Protein AF-A0A7J8FDS6-F1 (afdb_monomer)

Structure (mmCIF, N/CA/C/O backbone):
data_AF-A0A7J8FDS6-F1
#
_entry.id   AF-A0A7J8FDS6-F1
#
loop_
_atom_site.group_PDB
_atom_site.id
_atom_site.type_symbol
_atom_site.label_atom_id
_atom_site.label_alt_id
_atom_site.label_comp_id
_atom_site.label_asym_id
_atom_site.label_entity_id
_atom_site.label_seq_id
_atom_site.pdbx_PDB_ins_code
_atom_site.Cartn_x
_atom_site.Cartn_y
_atom_site.Cartn_z
_atom_site.occupancy
_atom_site.B_iso_or_equiv
_atom_site.auth_seq_id
_atom_site.auth_comp_id
_atom_site.auth_asym_id
_atom_site.auth_atom_id
_atom_site.pdbx_PDB_model_num
ATOM 1 N N . MET A 1 1 ? 17.640 -42.044 -4.463 1.00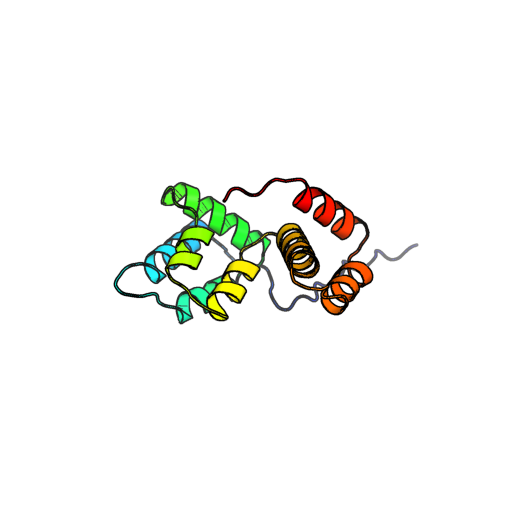 44.22 1 MET A N 1
ATOM 2 C CA . MET A 1 1 ? 16.492 -41.428 -3.762 1.00 44.22 1 MET A CA 1
ATOM 3 C C . MET A 1 1 ? 16.772 -39.939 -3.633 1.00 44.22 1 MET A C 1
ATOM 5 O O . MET A 1 1 ? 17.757 -39.584 -2.999 1.00 44.22 1 MET A O 1
ATOM 9 N N . ALA A 1 2 ? 16.005 -39.083 -4.311 1.00 43.50 2 ALA A N 1
ATOM 10 C CA . ALA A 1 2 ? 16.181 -37.633 -4.233 1.00 43.50 2 ALA A CA 1
ATOM 11 C C . ALA A 1 2 ? 15.543 -37.101 -2.939 1.00 43.50 2 ALA A C 1
ATOM 13 O O . ALA A 1 2 ? 14.421 -37.472 -2.599 1.00 43.50 2 ALA A O 1
ATOM 14 N N . LYS A 1 3 ? 16.278 -36.261 -2.205 1.00 41.47 3 LYS A N 1
ATOM 15 C CA . LYS A 1 3 ? 15.788 -35.567 -1.007 1.00 41.47 3 LYS A CA 1
ATOM 16 C C . LYS A 1 3 ? 14.682 -34.584 -1.427 1.00 41.47 3 LYS A C 1
ATOM 18 O O . LYS A 1 3 ? 14.900 -33.862 -2.401 1.00 41.47 3 LYS A O 1
ATOM 23 N N . PRO A 1 4 ? 13.536 -34.507 -0.728 1.00 46.41 4 PRO A N 1
ATOM 24 C CA . PRO A 1 4 ? 12.547 -33.475 -1.011 1.00 46.41 4 PRO A CA 1
ATOM 25 C C . PRO A 1 4 ? 13.170 -32.098 -0.752 1.00 46.41 4 PRO A C 1
ATOM 27 O O . PRO A 1 4 ? 13.849 -31.894 0.259 1.00 46.41 4 PRO A O 1
ATOM 30 N N . ALA A 1 5 ? 12.975 -31.168 -1.688 1.00 55.97 5 ALA A N 1
ATOM 31 C CA . ALA A 1 5 ? 13.396 -29.784 -1.529 1.00 55.97 5 ALA A CA 1
ATOM 32 C C . ALA A 1 5 ? 12.697 -29.201 -0.292 1.00 55.97 5 ALA A C 1
ATOM 34 O O . ALA A 1 5 ? 11.469 -29.177 -0.218 1.00 55.97 5 ALA A O 1
ATOM 35 N N . GLN A 1 6 ? 13.477 -28.776 0.704 1.00 55.12 6 GLN A N 1
ATOM 36 C CA . GLN A 1 6 ? 12.960 -28.044 1.858 1.00 55.12 6 GLN A CA 1
ATOM 37 C C . GLN A 1 6 ? 12.215 -26.808 1.343 1.00 55.12 6 GLN A C 1
ATOM 39 O O . GLN A 1 6 ? 12.798 -26.009 0.609 1.00 55.12 6 GLN A O 1
ATOM 44 N N . GLY A 1 7 ? 10.931 -26.680 1.696 1.00 57.59 7 GLY A N 1
ATOM 45 C CA . GLY A 1 7 ? 10.091 -25.556 1.287 1.00 57.59 7 GLY A CA 1
ATOM 46 C C . GLY A 1 7 ? 10.793 -24.230 1.575 1.00 57.59 7 GLY A C 1
ATOM 47 O O . GLY A 1 7 ? 11.346 -24.037 2.660 1.00 57.59 7 GLY A O 1
ATOM 48 N N . ALA A 1 8 ? 10.844 -23.349 0.577 1.00 67.56 8 ALA A N 1
ATOM 49 C CA . ALA A 1 8 ? 11.598 -22.108 0.657 1.00 67.56 8 ALA A CA 1
ATOM 50 C C . ALA A 1 8 ? 11.179 -21.296 1.898 1.00 67.56 8 ALA A C 1
ATOM 52 O O . ALA A 1 8 ? 10.027 -20.895 2.046 1.00 67.56 8 ALA A O 1
ATOM 53 N N . LYS A 1 9 ? 12.129 -21.055 2.808 1.00 83.19 9 LYS A N 1
ATOM 54 C CA . LYS A 1 9 ? 11.922 -20.239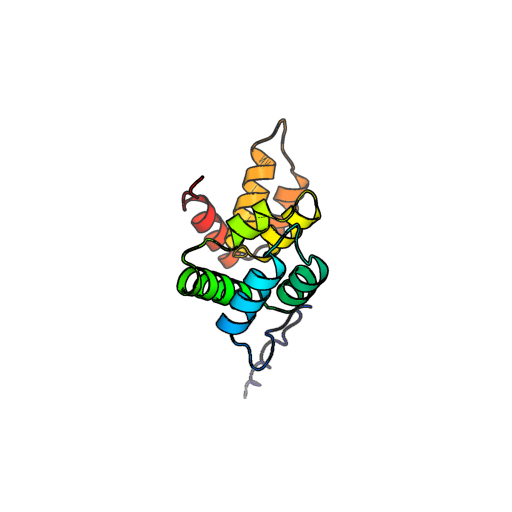 4.011 1.00 83.19 9 LYS A CA 1
ATOM 55 C C . LYS A 1 9 ? 11.576 -18.803 3.602 1.00 83.19 9 LYS A C 1
ATOM 57 O O . LYS A 1 9 ? 12.372 -18.170 2.912 1.00 83.19 9 LYS A O 1
ATOM 62 N N . TYR A 1 10 ? 10.443 -18.274 4.067 1.00 83.25 10 TYR A N 1
ATOM 63 C CA . TYR A 1 10 ? 10.061 -16.875 3.845 1.00 83.25 10 TYR A CA 1
ATOM 64 C C . TYR A 1 10 ? 11.087 -15.918 4.480 1.00 83.25 10 TYR A C 1
ATOM 66 O O . TYR A 1 10 ? 11.454 -16.080 5.648 1.00 83.25 10 TYR A O 1
ATOM 74 N N . ARG A 1 11 ? 11.568 -14.936 3.705 1.00 91.81 11 ARG A N 1
ATOM 75 C CA . ARG A 1 11 ? 12.630 -13.989 4.108 1.00 91.81 11 ARG A CA 1
ATOM 76 C C . ARG A 1 11 ? 12.173 -12.527 4.206 1.00 91.81 11 ARG A C 1
ATOM 78 O O . ARG A 1 11 ? 13.006 -11.667 4.464 1.00 91.81 11 ARG A O 1
ATOM 85 N N . GLY A 1 12 ? 10.886 -12.240 4.003 1.00 89.38 12 GLY A N 1
ATOM 86 C CA . GLY A 1 12 ? 10.349 -10.884 4.137 1.00 89.38 12 GLY A CA 1
ATOM 87 C C . GLY A 1 12 ? 10.313 -10.407 5.593 1.00 89.38 12 GLY A C 1
ATOM 88 O O . GLY A 1 12 ? 10.169 -11.215 6.515 1.00 89.38 12 GLY A O 1
ATOM 89 N N . SER A 1 13 ? 10.435 -9.091 5.789 1.00 94.00 13 SER A N 1
ATOM 90 C CA . SER A 1 13 ? 10.344 -8.441 7.105 1.00 94.00 13 SER A CA 1
ATOM 91 C C . SER A 1 13 ? 8.916 -8.427 7.652 1.00 94.00 13 SER A C 1
ATOM 93 O O . SER A 1 13 ? 8.720 -8.655 8.841 1.00 94.00 13 SER A O 1
ATOM 95 N N . ILE A 1 14 ? 7.923 -8.225 6.783 1.00 94.62 14 ILE A N 1
ATOM 96 C CA . ILE A 1 14 ? 6.497 -8.303 7.120 1.00 94.62 14 ILE A CA 1
ATOM 97 C C . ILE A 1 14 ? 5.987 -9.694 6.753 1.00 94.62 14 ILE A C 1
ATOM 99 O O . ILE A 1 14 ? 6.218 -10.170 5.638 1.00 94.62 14 ILE A O 1
ATOM 103 N N . ARG A 1 15 ? 5.302 -10.346 7.691 1.00 94.06 15 ARG A N 1
ATOM 104 C CA . ARG A 1 15 ? 4.652 -11.653 7.521 1.00 94.06 15 ARG A CA 1
ATOM 105 C C . ARG A 1 15 ? 3.140 -11.477 7.612 1.00 94.06 15 ARG A C 1
ATOM 107 O O . ARG A 1 15 ? 2.677 -10.417 8.020 1.00 94.06 15 ARG A O 1
ATOM 114 N N . ASP A 1 16 ? 2.393 -12.507 7.237 1.00 95.62 16 ASP A N 1
ATOM 115 C CA . ASP A 1 16 ? 0.955 -12.525 7.492 1.00 95.62 16 ASP A CA 1
ATOM 116 C C . ASP A 1 16 ? 0.698 -12.397 8.998 1.00 95.62 16 ASP A C 1
ATOM 118 O O . ASP A 1 16 ? 1.302 -13.111 9.805 1.00 95.62 16 ASP A O 1
ATOM 122 N N . PHE A 1 17 ? -0.176 -11.462 9.362 1.00 96.38 17 PHE A N 1
ATOM 123 C CA . PHE A 1 17 ? -0.627 -11.283 10.733 1.00 96.38 17 PHE A CA 1
ATOM 124 C C . PHE A 1 17 ? -1.506 -12.480 11.145 1.00 96.38 17 PHE A C 1
ATOM 126 O O . PHE A 1 17 ? -2.399 -12.842 10.370 1.00 96.38 17 PHE A O 1
ATOM 133 N N . PRO A 1 18 ? -1.247 -13.128 12.296 1.00 96.00 18 PRO A N 1
ATOM 134 C CA . PRO A 1 18 ? -2.028 -14.276 12.754 1.00 96.00 18 PRO A CA 1
ATOM 135 C C . PRO A 1 18 ? -3.454 -13.856 13.128 1.00 96.00 18 PRO A C 1
ATOM 137 O O . PRO A 1 18 ? -3.666 -12.720 13.539 1.00 96.00 18 PRO A O 1
ATOM 140 N N . ASP A 1 19 ? -4.417 -14.771 12.981 1.00 95.25 19 ASP A N 1
ATOM 141 C CA . ASP A 1 19 ? -5.826 -14.558 13.362 1.00 95.25 19 ASP A CA 1
ATOM 142 C C . ASP A 1 19 ? -6.443 -13.272 12.772 1.00 95.25 19 ASP A C 1
ATOM 144 O O . ASP A 1 19 ? -7.250 -12.586 13.393 1.00 95.25 19 ASP A O 1
ATOM 148 N N . PHE A 1 20 ? -6.020 -12.932 11.552 1.00 97.38 20 PHE A N 1
ATOM 149 C CA . PHE A 1 20 ? -6.405 -11.715 10.849 1.00 97.38 20 PHE A CA 1
ATOM 150 C C . PHE A 1 20 ? -7.890 -11.693 10.468 1.00 97.38 20 PHE A C 1
ATOM 152 O O . PHE A 1 20 ? -8.381 -12.607 9.803 1.00 97.38 20 PHE A O 1
ATOM 159 N N . ASP A 1 21 ? -8.557 -10.588 10.809 1.00 98.25 21 ASP A N 1
ATOM 160 C CA . ASP A 1 21 ? -9.910 -10.252 10.370 1.00 98.25 21 ASP A CA 1
ATOM 161 C C . ASP A 1 21 ? -9.891 -8.910 9.611 1.00 98.25 21 ASP A C 1
ATOM 163 O O . ASP A 1 21 ? -9.667 -7.856 10.219 1.00 98.25 21 ASP A O 1
ATOM 167 N N . PRO A 1 22 ? -10.137 -8.909 8.288 1.00 98.31 22 PRO A N 1
ATOM 168 C CA . PRO A 1 22 ? -10.091 -7.689 7.489 1.00 98.31 22 PRO A CA 1
ATOM 169 C C . PRO A 1 22 ? -11.183 -6.680 7.863 1.00 98.31 22 PRO A C 1
ATOM 171 O O . PRO A 1 22 ? -11.018 -5.488 7.601 1.00 98.31 22 PRO A O 1
ATOM 174 N N . SER A 1 23 ? -12.296 -7.125 8.456 1.00 98.50 23 SER A N 1
ATOM 175 C CA . SER A 1 23 ? -13.393 -6.240 8.863 1.00 98.50 23 SER A CA 1
ATOM 176 C C . SER A 1 23 ? -13.006 -5.415 10.087 1.00 98.50 23 SER A C 1
ATOM 178 O O . SER A 1 23 ? -13.211 -4.205 10.090 1.00 98.50 23 SER A O 1
ATOM 180 N N . GLN A 1 24 ? -12.356 -6.040 11.074 1.00 98.44 24 GLN A N 1
ATOM 181 C CA . GLN A 1 24 ? -11.845 -5.340 12.258 1.00 98.44 24 GLN A CA 1
ATOM 182 C C . GLN A 1 24 ? -10.793 -4.293 11.886 1.00 98.44 24 GLN A C 1
ATOM 184 O O . GLN A 1 24 ? -10.844 -3.160 12.362 1.00 98.44 24 GLN A O 1
ATOM 189 N N . ASP A 1 25 ? -9.873 -4.636 10.984 1.00 98.62 25 ASP A N 1
ATOM 190 C CA . ASP A 1 25 ? -8.870 -3.683 10.509 1.00 98.62 25 ASP A CA 1
ATOM 191 C C . ASP A 1 25 ? -9.494 -2.528 9.713 1.00 98.62 25 ASP A C 1
ATOM 193 O O . ASP A 1 25 ? -9.067 -1.379 9.841 1.00 98.62 25 ASP A O 1
ATOM 197 N N . ALA A 1 26 ? -10.521 -2.807 8.905 1.00 98.62 26 ALA A N 1
ATOM 198 C CA . ALA A 1 26 ? -11.254 -1.770 8.191 1.00 98.62 26 ALA A CA 1
ATOM 199 C C . ALA A 1 26 ? -11.960 -0.806 9.160 1.00 98.62 26 ALA A C 1
ATOM 201 O O . ALA A 1 26 ? -11.901 0.409 8.959 1.00 98.62 26 ALA A O 1
ATOM 202 N N . GLU A 1 27 ? -12.575 -1.325 10.226 1.00 98.38 27 GLU A N 1
ATOM 203 C CA . GLU A 1 27 ? -13.199 -0.520 11.282 1.00 98.38 27 GLU A CA 1
ATOM 204 C C . GLU A 1 27 ? -12.190 0.323 12.062 1.00 98.38 27 GLU A C 1
ATOM 206 O O . GLU A 1 27 ? -12.433 1.508 12.326 1.00 98.38 27 GLU A O 1
ATOM 211 N N . ALA A 1 28 ? -11.033 -0.257 12.384 1.00 98.19 28 ALA A N 1
ATOM 212 C CA . ALA A 1 28 ? -9.947 0.444 13.052 1.00 98.19 28 ALA A CA 1
ATOM 213 C C . ALA A 1 28 ? -9.424 1.606 12.196 1.00 98.19 28 ALA A C 1
ATOM 215 O O . ALA A 1 28 ? -9.315 2.729 12.690 1.00 98.19 28 ALA A O 1
ATOM 216 N N . LEU A 1 29 ? -9.183 1.380 10.899 1.00 98.12 29 LEU A N 1
ATOM 217 C CA . LEU A 1 29 ? -8.759 2.438 9.976 1.00 98.12 29 LEU A CA 1
ATOM 218 C C . LEU A 1 29 ? -9.836 3.513 9.793 1.00 98.12 29 LEU A C 1
ATOM 220 O O . LEU A 1 29 ? -9.515 4.699 9.780 1.00 98.12 29 LEU A O 1
ATOM 224 N N . TYR A 1 30 ? -11.112 3.130 9.691 1.00 97.56 30 TYR A N 1
ATOM 225 C CA . TYR A 1 30 ? -12.212 4.096 9.613 1.00 97.56 30 TYR A CA 1
ATOM 226 C C . TYR A 1 30 ? -12.262 4.988 10.855 1.00 97.56 30 TYR A C 1
ATOM 228 O O . TYR A 1 30 ? -12.433 6.201 10.750 1.00 97.56 30 TYR A O 1
ATOM 236 N N . THR A 1 31 ? -12.083 4.390 12.031 1.00 97.00 31 THR A N 1
ATOM 237 C CA . THR A 1 31 ? -12.085 5.102 13.311 1.00 97.00 31 THR A CA 1
ATOM 238 C C . THR A 1 31 ? -10.876 6.024 13.441 1.00 97.00 31 THR A C 1
ATOM 240 O O . THR A 1 31 ? -11.044 7.178 13.825 1.00 97.00 31 THR A O 1
ATOM 243 N N . ALA A 1 32 ? -9.686 5.559 13.054 1.00 96.94 32 ALA A N 1
ATOM 244 C CA . ALA A 1 32 ? -8.454 6.348 13.077 1.00 96.94 32 ALA A CA 1
ATOM 245 C C . ALA A 1 32 ? -8.502 7.577 12.151 1.00 96.94 32 ALA A C 1
ATOM 247 O O . ALA A 1 32 ? -7.801 8.556 12.387 1.00 96.94 32 ALA A O 1
ATOM 248 N N . MET A 1 33 ? -9.338 7.541 11.111 1.00 95.94 33 MET A N 1
ATOM 249 C CA . MET A 1 33 ? -9.555 8.642 10.166 1.00 95.94 33 MET A CA 1
ATOM 250 C C . MET A 1 33 ? -10.767 9.523 10.512 1.00 95.94 33 MET A C 1
ATOM 252 O O . MET A 1 33 ?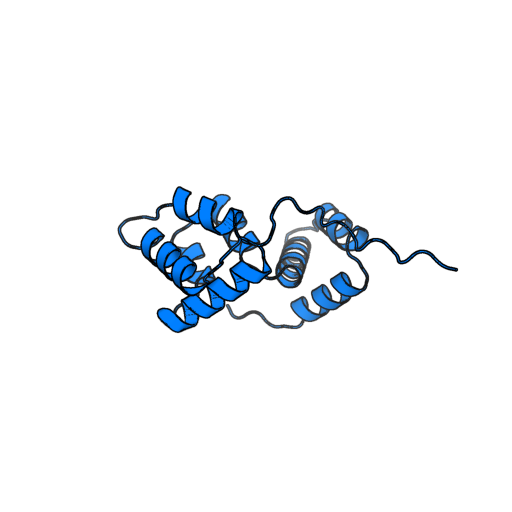 -11.102 10.439 9.767 1.00 95.94 33 MET A O 1
ATOM 256 N N . LYS A 1 34 ? -11.483 9.249 11.609 1.00 91.06 34 LYS A N 1
ATOM 257 C CA . LYS A 1 34 ? -12.706 9.979 11.960 1.00 91.06 34 LYS A CA 1
ATOM 258 C C . LYS A 1 34 ? -12.405 11.136 12.913 1.00 91.06 34 LYS A C 1
ATOM 260 O O . LYS A 1 34 ? -11.901 10.923 14.009 1.00 91.06 34 LYS A O 1
ATOM 265 N N . GLY A 1 35 ? -12.882 12.334 12.581 1.00 82.50 35 GLY A N 1
ATOM 266 C CA . GLY A 1 35 ? -12.837 13.500 13.469 1.00 82.50 35 GLY A CA 1
ATOM 267 C C . GLY A 1 35 ? -12.006 14.637 12.887 1.00 82.50 35 GLY A C 1
ATOM 268 O O . GLY A 1 35 ? -11.865 14.744 11.674 1.00 82.50 35 GLY A O 1
ATOM 269 N N . PHE A 1 36 ? -11.518 15.538 13.742 1.00 79.62 36 PHE A N 1
ATOM 270 C CA . PHE A 1 36 ? -10.628 16.609 13.298 1.00 79.62 36 PHE A CA 1
ATOM 271 C C . PHE A 1 36 ? -9.183 16.101 13.306 1.00 79.62 36 PHE A C 1
ATOM 273 O O . PHE A 1 36 ? -8.551 16.038 14.361 1.00 79.62 36 PHE A O 1
ATOM 280 N N . GLY A 1 37 ? -8.683 15.737 12.125 1.00 80.00 37 GLY A N 1
ATOM 281 C CA . GLY A 1 37 ? -7.398 15.062 11.949 1.00 80.00 37 GLY A CA 1
ATOM 282 C C . GLY A 1 37 ? -7.500 13.539 12.071 1.00 80.00 37 GLY A C 1
ATOM 283 O O . GLY A 1 37 ? -8.570 12.991 12.328 1.00 80.00 37 GLY A O 1
ATOM 284 N N . SER A 1 38 ? -6.357 12.871 11.905 1.00 91.19 38 SER A N 1
ATOM 285 C CA . SER A 1 38 ? -6.231 11.411 11.872 1.00 91.19 38 SER A CA 1
ATOM 286 C C . SER A 1 38 ? -5.220 10.900 12.902 1.00 91.19 38 SER A C 1
ATOM 288 O O . SER A 1 38 ? -4.167 11.522 13.079 1.00 91.19 38 SER A O 1
ATOM 290 N N . ASP A 1 39 ? -5.461 9.725 13.479 1.00 95.25 39 ASP A N 1
ATOM 291 C CA . ASP A 1 39 ? -4.490 8.983 14.292 1.00 95.25 39 ASP A CA 1
ATOM 292 C C . ASP A 1 39 ? -3.455 8.292 13.382 1.00 95.25 39 ASP A C 1
ATOM 294 O O . ASP A 1 39 ? -3.657 7.188 12.864 1.00 95.25 39 ASP A O 1
ATOM 298 N N . LYS A 1 40 ? -2.350 8.997 13.107 1.00 94.00 40 LYS A N 1
ATOM 299 C CA . LYS A 1 40 ? -1.318 8.562 12.150 1.00 94.00 40 LYS A CA 1
ATOM 300 C C . LYS A 1 40 ? -0.530 7.369 12.671 1.00 94.00 40 LYS A C 1
ATOM 302 O O . LYS A 1 40 ? -0.131 6.517 11.877 1.00 94.00 40 LYS A O 1
ATOM 307 N N . GLU A 1 41 ? -0.309 7.315 13.976 1.00 95.19 41 GLU A N 1
ATOM 308 C CA . GLU A 1 41 ? 0.356 6.225 14.672 1.00 95.19 41 GLU A CA 1
ATOM 309 C C . GLU A 1 41 ? -0.448 4.927 14.527 1.00 95.19 41 GLU A C 1
ATOM 311 O O . GLU A 1 41 ? 0.116 3.928 14.076 1.00 95.19 41 GLU A O 1
ATOM 316 N N . ALA A 1 42 ? -1.763 4.958 14.772 1.00 96.62 42 ALA A N 1
ATOM 317 C CA . ALA A 1 42 ? -2.632 3.792 14.591 1.00 96.62 42 ALA A CA 1
ATOM 318 C C . ALA A 1 42 ? -2.673 3.312 13.129 1.00 96.62 42 ALA A C 1
ATOM 320 O O . ALA A 1 42 ? -2.567 2.113 12.855 1.00 96.62 42 ALA A O 1
ATOM 321 N N . ILE A 1 43 ? -2.768 4.244 12.171 1.00 97.75 43 ILE A N 1
ATOM 322 C CA . ILE A 1 43 ? -2.730 3.922 10.734 1.00 97.75 43 ILE A CA 1
ATOM 323 C C . ILE A 1 43 ? -1.400 3.249 10.365 1.00 97.75 43 ILE A C 1
ATOM 325 O O . ILE A 1 43 ? -1.389 2.230 9.668 1.00 97.75 43 ILE A O 1
ATOM 329 N N . LEU A 1 44 ? -0.273 3.806 10.821 1.00 97.25 44 LEU A N 1
ATOM 330 C CA . LEU A 1 44 ? 1.059 3.277 10.537 1.00 97.25 44 LEU A CA 1
ATOM 331 C C . LEU A 1 44 ? 1.240 1.877 11.129 1.00 97.25 44 LEU A C 1
ATOM 333 O O . LEU A 1 44 ? 1.688 0.975 10.417 1.00 97.25 44 LEU A O 1
ATOM 337 N N . GLU A 1 45 ? 0.909 1.688 12.405 1.00 97.31 45 GLU A N 1
ATOM 338 C CA . GLU A 1 45 ? 1.090 0.418 13.112 1.00 97.31 45 GLU A CA 1
ATOM 339 C C . GLU A 1 45 ? 0.268 -0.701 12.467 1.00 97.31 45 GLU A C 1
ATOM 341 O O . GLU A 1 45 ? 0.797 -1.778 12.170 1.00 97.31 45 GLU A O 1
ATOM 346 N N . LEU A 1 46 ? -1.000 -0.430 12.154 1.00 98.19 46 LEU A N 1
ATOM 347 C CA . LEU A 1 46 ? -1.871 -1.401 11.504 1.00 98.19 46 LEU A CA 1
ATOM 348 C C . LEU A 1 46 ? -1.352 -1.735 10.105 1.00 98.19 46 LEU A C 1
ATOM 350 O O . LEU A 1 46 ? -1.068 -2.895 9.809 1.00 98.19 46 LEU A O 1
ATOM 354 N N . ILE A 1 47 ? -1.132 -0.738 9.245 1.00 97.75 47 ILE A N 1
ATOM 355 C CA . ILE A 1 47 ? -0.731 -1.006 7.859 1.00 97.75 47 ILE A CA 1
ATOM 356 C C . ILE A 1 47 ? 0.626 -1.716 7.818 1.00 97.75 47 ILE A C 1
ATOM 358 O O . ILE A 1 47 ? 0.778 -2.699 7.090 1.00 97.75 47 ILE A O 1
ATOM 362 N N . THR A 1 48 ? 1.614 -1.293 8.610 1.00 97.25 48 THR A N 1
ATOM 363 C CA . THR A 1 48 ? 2.967 -1.885 8.578 1.00 97.25 48 THR A CA 1
ATOM 364 C C . THR A 1 48 ? 3.066 -3.265 9.226 1.00 97.25 48 THR A C 1
ATOM 366 O O . THR A 1 48 ? 4.042 -3.971 8.971 1.00 97.25 48 THR A O 1
ATOM 369 N N . SER A 1 49 ? 2.043 -3.700 9.963 1.00 97.31 49 SER A N 1
ATOM 370 C CA . SER A 1 49 ? 1.959 -5.047 10.535 1.00 97.31 49 SER A CA 1
ATOM 371 C C . SER A 1 49 ? 1.120 -6.031 9.708 1.00 97.31 49 SER A C 1
ATOM 373 O O . SER A 1 49 ? 1.072 -7.210 10.052 1.00 97.31 49 SER A O 1
ATOM 375 N N . ARG A 1 50 ? 0.491 -5.592 8.606 1.00 98.06 50 ARG A N 1
ATOM 376 C CA . ARG A 1 50 ? -0.242 -6.464 7.665 1.00 98.06 50 ARG A CA 1
ATOM 377 C C . ARG A 1 50 ? 0.538 -6.722 6.383 1.00 98.06 50 ARG A C 1
ATOM 379 O O . ARG A 1 50 ? 1.170 -5.814 5.834 1.00 98.06 50 ARG A O 1
ATOM 386 N N . SER A 1 51 ? 0.460 -7.947 5.862 1.00 97.31 51 SER A N 1
ATOM 387 C CA . SER A 1 51 ? 1.028 -8.274 4.549 1.00 97.31 51 SER A CA 1
ATOM 388 C C . SER A 1 51 ? 0.272 -7.566 3.418 1.00 97.31 51 SER A C 1
ATOM 390 O O . SER A 1 51 ? -0.865 -7.129 3.588 1.00 97.31 51 SER A O 1
ATOM 392 N N . ASN A 1 52 ? 0.877 -7.446 2.229 1.00 96.38 52 ASN A N 1
ATOM 393 C CA . ASN A 1 52 ? 0.209 -6.776 1.104 1.00 96.38 52 ASN A CA 1
ATOM 394 C C . ASN A 1 52 ? -1.111 -7.466 0.719 1.00 96.38 52 ASN A C 1
ATOM 396 O O . ASN A 1 52 ? -2.086 -6.771 0.447 1.00 96.38 52 ASN A O 1
ATOM 400 N N . ARG A 1 53 ? -1.157 -8.807 0.781 1.00 96.25 53 ARG A N 1
ATOM 401 C CA . ARG A 1 53 ? -2.378 -9.602 0.585 1.00 96.25 53 ARG A CA 1
ATOM 402 C C . ARG A 1 53 ? -3.461 -9.197 1.585 1.00 96.25 53 ARG A C 1
ATOM 404 O O . ARG A 1 53 ? -4.552 -8.828 1.171 1.00 96.25 53 ARG A O 1
ATOM 411 N N . GLN A 1 54 ? -3.128 -9.185 2.876 1.00 98.38 54 GLN A N 1
ATOM 412 C CA . GLN A 1 54 ? -4.053 -8.773 3.934 1.00 98.38 54 GLN A CA 1
ATOM 413 C C . GLN A 1 54 ? -4.534 -7.332 3.735 1.00 98.38 54 GLN A C 1
ATOM 415 O O . GLN A 1 54 ? -5.724 -7.072 3.837 1.00 98.38 54 GLN A O 1
ATOM 420 N N . ARG A 1 55 ? -3.659 -6.399 3.338 1.00 98.56 55 ARG A N 1
ATOM 421 C CA . ARG A 1 55 ? -4.072 -5.019 3.015 1.00 98.56 55 ARG A CA 1
ATOM 422 C C . ARG A 1 55 ? -5.079 -4.954 1.863 1.00 98.56 55 ARG A C 1
ATOM 424 O O . ARG A 1 55 ? -5.976 -4.120 1.912 1.00 98.56 55 ARG A O 1
ATOM 431 N N . GLN A 1 56 ? -4.968 -5.824 0.852 1.00 98.19 56 GLN A N 1
ATOM 432 C CA . GLN A 1 56 ? -5.981 -5.898 -0.211 1.00 98.19 56 GLN A CA 1
ATOM 433 C C . GLN A 1 56 ? -7.329 -6.390 0.328 1.00 98.19 56 GLN A C 1
ATOM 435 O O . GLN A 1 56 ? -8.367 -5.864 -0.066 1.00 98.19 56 GLN A O 1
ATOM 440 N N . GLU A 1 57 ? -7.319 -7.358 1.247 1.00 98.56 57 GLU A N 1
ATOM 441 C CA . GLU A 1 57 ? -8.528 -7.842 1.926 1.00 98.56 57 GLU A CA 1
ATOM 442 C C . GLU A 1 57 ? -9.155 -6.734 2.791 1.00 98.56 57 GLU A C 1
ATOM 444 O O . GLU A 1 57 ? -10.362 -6.518 2.714 1.00 98.56 57 GLU A O 1
ATOM 449 N N . VAL A 1 58 ? -8.347 -5.938 3.506 1.00 98.69 58 VAL A N 1
ATOM 450 C CA . VAL A 1 58 ? -8.831 -4.754 4.244 1.00 98.69 58 VAL A CA 1
ATOM 451 C C . VAL A 1 58 ? -9.470 -3.731 3.302 1.00 98.69 58 VAL A C 1
ATOM 453 O O . VAL A 1 58 ? -10.553 -3.238 3.600 1.00 98.69 58 VAL A O 1
ATOM 456 N N . CYS A 1 59 ? -8.867 -3.432 2.143 1.00 98.12 59 CYS A N 1
ATOM 457 C CA . CYS A 1 59 ? -9.478 -2.538 1.148 1.00 98.12 59 CYS A CA 1
ATOM 458 C C . CYS A 1 59 ? -10.864 -3.032 0.699 1.00 98.12 59 CYS A C 1
ATOM 460 O O . CYS A 1 59 ? -11.795 -2.234 0.571 1.00 98.12 59 CYS A O 1
ATOM 462 N N . GLN A 1 60 ? -11.013 -4.340 0.468 1.00 98.31 60 GLN A N 1
ATOM 463 C CA . GLN A 1 60 ? -12.286 -4.947 0.066 1.00 98.31 60 GLN A CA 1
ATOM 464 C C . GLN A 1 60 ? -13.329 -4.887 1.191 1.00 98.31 60 GLN A C 1
ATOM 466 O O . GLN A 1 60 ? -14.475 -4.496 0.942 1.00 98.31 60 GLN A O 1
ATOM 471 N N . SER A 1 61 ? -12.938 -5.212 2.427 1.00 98.62 61 SER A N 1
ATOM 472 C CA . SER A 1 61 ? -13.815 -5.099 3.598 1.00 98.62 61 SER A CA 1
ATOM 473 C C . SER A 1 61 ? -14.229 -3.655 3.856 1.00 98.62 61 SER A C 1
ATOM 475 O O . SER A 1 61 ? -15.414 -3.389 4.027 1.00 98.62 61 SER A O 1
ATOM 477 N N . TYR A 1 62 ? -13.303 -2.698 3.780 1.00 98.56 62 TYR A N 1
ATOM 478 C CA . TYR A 1 62 ? -13.595 -1.273 3.938 1.00 98.56 62 TYR A CA 1
ATOM 479 C C . TYR A 1 62 ? -14.618 -0.781 2.911 1.00 98.56 62 TYR A C 1
ATOM 481 O O . TYR A 1 62 ? -15.585 -0.099 3.258 1.00 98.56 62 TYR A O 1
ATOM 489 N N . LYS A 1 63 ? -14.456 -1.191 1.644 1.00 97.88 63 LYS A N 1
ATOM 490 C CA . LYS A 1 63 ? -15.419 -0.872 0.587 1.00 97.88 63 LYS A CA 1
ATOM 491 C C . LYS A 1 63 ? -16.796 -1.469 0.866 1.00 97.88 63 LYS A C 1
ATOM 493 O O . LYS A 1 63 ? -17.796 -0.802 0.615 1.00 97.88 63 LYS A O 1
ATOM 498 N N . SER A 1 64 ? -16.846 -2.691 1.385 1.00 98.06 64 SER A N 1
ATOM 499 C CA . SER A 1 64 ? -18.096 -3.394 1.691 1.00 98.06 64 SER A CA 1
ATOM 500 C C . SER A 1 64 ? -18.820 -2.803 2.906 1.00 98.06 64 SER A C 1
ATOM 502 O O . SER A 1 64 ? -20.036 -2.645 2.865 1.00 98.06 64 SER A O 1
ATOM 504 N N . LEU A 1 65 ? -18.084 -2.434 3.960 1.00 97.94 65 LEU A N 1
ATOM 505 C CA . LEU A 1 65 ? -18.636 -1.893 5.207 1.00 97.94 65 LEU A CA 1
ATOM 506 C C . LEU A 1 65 ? -19.082 -0.432 5.076 1.00 97.94 65 LEU A C 1
ATOM 508 O O . LEU A 1 65 ? -20.122 -0.054 5.612 1.00 97.94 65 LEU A O 1
ATOM 512 N N . TYR A 1 66 ? -18.312 0.394 4.359 1.00 97.38 66 TYR A N 1
ATOM 513 C CA . TYR A 1 66 ? -18.521 1.847 4.331 1.00 97.38 66 TYR A CA 1
ATOM 514 C C . TYR A 1 66 ? -18.933 2.399 2.968 1.00 97.38 66 TYR A C 1
ATOM 516 O O . TYR A 1 66 ? -19.269 3.577 2.863 1.00 97.38 66 TYR A O 1
ATOM 524 N N . GLY A 1 67 ? -18.867 1.598 1.902 1.00 97.00 67 GLY A N 1
ATOM 525 C CA . GLY A 1 67 ? -19.104 2.067 0.533 1.00 97.00 67 GLY A CA 1
ATOM 526 C C . GLY A 1 67 ? -18.016 3.007 -0.004 1.00 97.00 67 GLY A C 1
ATOM 527 O O . GLY A 1 67 ? -18.128 3.491 -1.134 1.00 97.00 67 GLY A O 1
ATOM 528 N N . LYS A 1 68 ? -16.942 3.240 0.756 1.00 96.19 68 LYS A N 1
ATOM 529 C CA . LYS A 1 68 ? -15.864 4.193 0.456 1.00 96.19 68 LYS A CA 1
ATOM 530 C C . LYS A 1 68 ? -14.602 3.511 -0.067 1.00 96.19 68 LYS A C 1
ATOM 532 O O . LYS A 1 68 ? -14.425 2.308 0.097 1.00 96.19 68 LYS A O 1
ATOM 537 N N . ASP A 1 69 ? -13.749 4.278 -0.737 1.00 97.00 69 ASP A N 1
ATOM 538 C CA . ASP A 1 69 ? -12.432 3.811 -1.171 1.00 97.00 69 ASP A CA 1
ATOM 539 C C . ASP A 1 69 ? -11.390 4.143 -0.096 1.00 97.00 69 ASP A C 1
ATOM 541 O O . ASP A 1 69 ? -11.116 5.311 0.167 1.00 97.00 69 ASP A O 1
ATOM 545 N N . LEU A 1 70 ? -10.813 3.110 0.525 1.00 97.81 70 LEU A N 1
ATOM 546 C CA . LEU A 1 70 ? -9.849 3.276 1.616 1.00 97.81 70 LEU A CA 1
ATOM 547 C C . LEU A 1 70 ? -8.615 4.082 1.189 1.00 97.81 70 LEU A C 1
ATOM 549 O O . LEU A 1 70 ? -8.088 4.869 1.967 1.00 97.81 70 LEU A O 1
ATOM 553 N N . ILE A 1 71 ? -8.137 3.905 -0.046 1.00 96.62 71 ILE A N 1
ATOM 554 C CA . ILE A 1 71 ? -6.958 4.629 -0.532 1.00 96.62 71 ILE A CA 1
ATOM 555 C C . ILE A 1 71 ? -7.290 6.114 -0.729 1.00 96.62 71 ILE A C 1
ATOM 557 O O . ILE A 1 71 ? -6.443 6.960 -0.448 1.00 96.62 71 ILE A O 1
ATOM 561 N N . ALA A 1 72 ? -8.492 6.443 -1.200 1.00 96.19 72 ALA A N 1
ATOM 562 C CA . ALA A 1 72 ? -8.964 7.815 -1.334 1.00 96.19 72 ALA A CA 1
ATOM 563 C C . ALA A 1 72 ? -9.113 8.498 0.030 1.00 96.19 72 ALA A C 1
ATOM 565 O O . ALA A 1 72 ? -8.620 9.613 0.190 1.00 96.19 72 ALA A O 1
ATOM 566 N N . ASP A 1 73 ? -9.699 7.818 1.018 1.00 96.31 73 ASP A N 1
ATOM 567 C CA . ASP A 1 73 ? -9.824 8.355 2.378 1.00 96.31 73 ASP A CA 1
ATOM 568 C C . ASP A 1 73 ? -8.435 8.568 3.015 1.00 96.31 73 ASP A C 1
ATOM 570 O O . ASP A 1 73 ? -8.156 9.639 3.551 1.00 96.31 73 ASP A O 1
ATOM 574 N N . LEU A 1 74 ? -7.496 7.627 2.841 1.00 96.62 74 LEU A N 1
ATOM 575 C CA . LEU A 1 74 ? -6.108 7.793 3.299 1.00 96.62 74 LEU A CA 1
ATOM 576 C C . LEU A 1 74 ? -5.388 8.969 2.619 1.00 96.62 74 LEU A C 1
ATOM 578 O O . LEU A 1 74 ? -4.600 9.653 3.265 1.00 96.62 74 LEU A O 1
ATOM 582 N N . LYS A 1 75 ? -5.633 9.219 1.327 1.00 95.50 75 LYS A N 1
ATOM 583 C CA . LYS A 1 75 ? -5.081 10.392 0.620 1.00 95.50 75 LYS A CA 1
ATOM 584 C C . LYS A 1 75 ? -5.683 11.710 1.097 1.00 95.50 75 LYS A C 1
ATOM 586 O O . LYS A 1 75 ? -5.035 12.741 0.984 1.00 95.50 75 LYS A O 1
ATOM 591 N N . T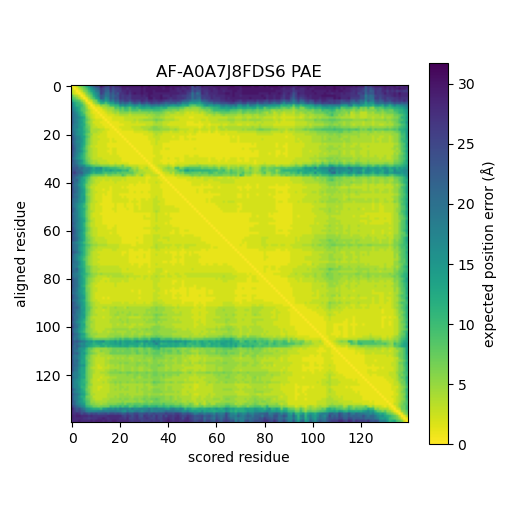YR A 1 76 ? -6.931 11.690 1.552 1.00 94.69 76 TYR A N 1
ATOM 592 C CA . TYR A 1 76 ? -7.600 12.877 2.067 1.00 94.69 76 TYR A CA 1
ATOM 593 C C . TYR A 1 76 ? -7.083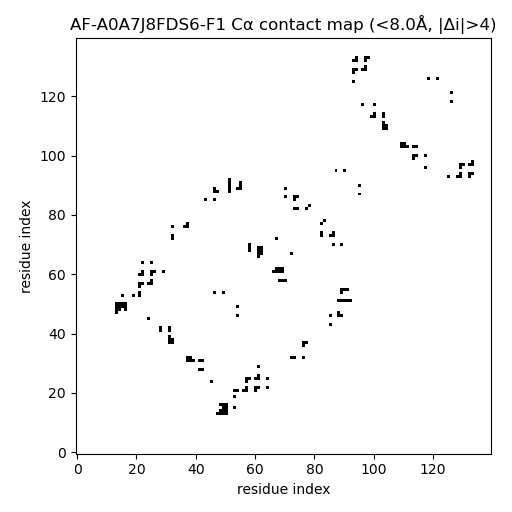 13.244 3.466 1.00 94.69 76 TYR A C 1
ATOM 595 O O . TYR A 1 76 ? -6.817 14.413 3.736 1.00 94.69 76 TYR A O 1
ATOM 603 N N . GLU A 1 77 ? -6.883 12.246 4.330 1.00 94.31 77 GLU A N 1
ATOM 604 C CA . GLU A 1 77 ? -6.443 12.448 5.717 1.00 94.31 77 GLU A CA 1
ATOM 605 C C . GLU A 1 77 ? -4.927 12.657 5.870 1.00 94.31 77 GLU A C 1
ATOM 607 O O . GLU A 1 77 ? -4.458 13.331 6.794 1.00 94.31 77 GLU A O 1
ATOM 612 N N . LEU A 1 78 ? -4.123 12.071 4.980 1.00 94.69 78 LEU A N 1
ATOM 613 C CA . LEU A 1 78 ? -2.665 12.113 5.060 1.00 94.69 78 LEU A CA 1
ATOM 614 C C . LEU A 1 78 ? -2.083 13.058 4.013 1.00 94.69 78 LEU A C 1
ATOM 616 O O . LEU A 1 78 ? -2.639 13.236 2.940 1.00 94.69 78 LEU A O 1
ATOM 620 N N . THR A 1 79 ? -0.911 13.626 4.304 1.00 93.75 79 THR A N 1
ATOM 621 C CA . THR A 1 79 ? -0.200 14.485 3.347 1.00 93.75 79 THR A CA 1
ATOM 622 C C . THR A 1 79 ? 1.298 14.186 3.283 1.00 93.75 79 THR A C 1
ATOM 624 O O . THR A 1 79 ? 1.908 13.613 4.198 1.00 93.75 79 THR A O 1
ATOM 627 N N . GLY A 1 80 ? 1.922 14.593 2.178 1.00 94.44 80 GLY A N 1
ATOM 628 C CA . GLY A 1 80 ? 3.374 14.614 2.018 1.00 94.44 80 GLY A CA 1
ATOM 629 C C . GLY A 1 80 ? 4.011 13.222 1.950 1.00 94.44 80 GLY A C 1
ATOM 630 O O . GLY A 1 80 ? 3.476 12.285 1.360 1.00 94.44 80 GLY A O 1
ATOM 631 N N . LYS A 1 81 ? 5.208 13.071 2.533 1.00 93.94 81 LYS A N 1
ATOM 632 C CA . LYS A 1 81 ? 5.966 11.805 2.461 1.00 93.94 81 LYS A CA 1
ATOM 633 C C . LYS A 1 81 ? 5.248 10.646 3.153 1.00 93.94 81 LYS A C 1
ATOM 635 O O . LYS A 1 81 ? 5.387 9.506 2.718 1.00 93.94 81 LYS A O 1
ATOM 640 N N . PHE A 1 82 ? 4.497 10.945 4.212 1.00 94.06 82 PHE A N 1
ATOM 641 C CA . PHE A 1 82 ? 3.749 9.940 4.956 1.00 94.06 82 PHE A CA 1
ATOM 642 C C . PHE A 1 82 ? 2.608 9.364 4.113 1.00 94.06 82 PHE A C 1
ATOM 644 O O . PHE A 1 82 ? 2.522 8.149 3.962 1.00 94.06 82 PHE A O 1
ATOM 651 N N . GLU A 1 83 ? 1.822 10.227 3.463 1.00 95.38 83 GLU A N 1
ATOM 652 C CA . GLU A 1 83 ? 0.800 9.818 2.492 1.00 95.38 83 GLU A CA 1
ATOM 653 C C . GLU A 1 83 ? 1.398 8.948 1.381 1.00 95.38 83 GLU A C 1
ATOM 655 O O . GLU A 1 83 ? 0.912 7.845 1.133 1.00 95.38 83 GLU A O 1
ATOM 660 N N . ARG A 1 84 ? 2.500 9.395 0.753 1.00 93.00 84 ARG A N 1
ATOM 661 C CA . ARG A 1 84 ? 3.153 8.638 -0.328 1.00 93.00 84 ARG A CA 1
ATOM 662 C C . ARG A 1 84 ? 3.531 7.224 0.119 1.00 93.00 84 ARG A C 1
ATOM 664 O O . ARG A 1 84 ? 3.293 6.276 -0.630 1.00 93.00 84 ARG A O 1
ATOM 671 N N . LEU A 1 85 ? 4.101 7.084 1.318 1.00 95.19 85 LEU A N 1
ATOM 672 C CA . LEU A 1 85 ? 4.480 5.788 1.879 1.00 95.19 85 LEU A CA 1
ATOM 673 C C . LEU A 1 85 ? 3.251 4.910 2.144 1.00 95.19 85 LEU A C 1
ATOM 675 O O . LEU A 1 85 ? 3.197 3.784 1.654 1.00 95.19 85 LEU A O 1
ATOM 679 N N . ILE A 1 86 ? 2.264 5.419 2.886 1.00 97.38 86 ILE A N 1
ATOM 680 C CA . ILE A 1 86 ? 1.074 4.653 3.276 1.00 97.38 86 ILE A CA 1
ATOM 681 C C . ILE A 1 86 ? 0.276 4.215 2.042 1.00 97.38 86 ILE A C 1
ATOM 683 O O . ILE A 1 86 ? -0.030 3.034 1.887 1.00 97.38 86 ILE A O 1
ATOM 687 N N . VAL A 1 87 ? 0.026 5.122 1.099 1.00 95.62 87 VAL A N 1
ATOM 688 C CA . VAL A 1 87 ? -0.678 4.807 -0.152 1.00 95.62 87 VAL A CA 1
ATOM 689 C C . VAL A 1 87 ? 0.114 3.814 -1.009 1.00 95.62 87 VAL A C 1
ATOM 691 O O . VAL A 1 87 ? -0.475 2.936 -1.640 1.00 95.62 87 VAL A O 1
ATOM 694 N N . GLY A 1 88 ? 1.447 3.917 -1.032 1.00 94.69 88 GLY A N 1
ATOM 695 C CA . GLY A 1 88 ? 2.313 2.938 -1.692 1.00 94.69 88 GLY A CA 1
ATOM 696 C C . GLY A 1 88 ? 2.188 1.541 -1.078 1.00 94.69 88 GLY A C 1
ATOM 697 O O . GLY A 1 88 ? 2.066 0.558 -1.801 1.00 94.69 88 GLY A O 1
ATOM 698 N N . LEU A 1 89 ? 2.132 1.448 0.251 1.00 96.75 89 LEU A N 1
ATOM 699 C CA . LEU A 1 89 ? 1.989 0.183 0.976 1.00 96.75 89 LEU A CA 1
ATOM 700 C C . LEU A 1 89 ? 0.635 -0.510 0.745 1.00 96.75 89 LEU A C 1
ATOM 702 O O . LEU A 1 89 ? 0.569 -1.740 0.855 1.00 96.75 89 LEU A O 1
ATOM 706 N N . MET A 1 90 ? -0.415 0.253 0.433 1.00 96.69 90 MET A N 1
ATOM 707 C CA . MET A 1 90 ? -1.780 -0.249 0.217 1.00 96.69 90 MET A CA 1
ATOM 708 C C . MET A 1 90 ? -2.046 -0.758 -1.202 1.00 96.69 90 MET A C 1
ATOM 710 O O . MET A 1 90 ? -3.035 -1.448 -1.432 1.00 96.69 90 MET A O 1
ATOM 714 N N . ARG A 1 91 ? -1.185 -0.442 -2.170 1.00 93.62 91 ARG A N 1
ATOM 715 C CA . ARG A 1 91 ? -1.364 -0.857 -3.566 1.00 93.62 91 ARG A CA 1
ATOM 716 C C . ARG A 1 91 ? -0.839 -2.279 -3.813 1.00 93.62 91 ARG A C 1
ATOM 718 O O . ARG A 1 91 ? 0.138 -2.683 -3.179 1.00 93.62 91 ARG A O 1
ATOM 725 N N . PRO A 1 92 ? -1.424 -3.033 -4.762 1.00 93.81 92 PRO A N 1
ATOM 726 C CA . PRO A 1 92 ? -0.819 -4.269 -5.252 1.00 93.81 92 PRO A CA 1
ATOM 727 C C . PRO A 1 92 ? 0.592 -4.017 -5.794 1.00 93.81 92 PRO A C 1
ATOM 729 O O . PRO A 1 92 ? 0.823 -3.008 -6.459 1.00 93.81 92 PRO A O 1
ATOM 732 N N . LEU A 1 93 ? 1.519 -4.955 -5.577 1.00 90.19 93 LEU A N 1
ATOM 733 C CA . LEU A 1 93 ? 2.936 -4.789 -5.945 1.00 90.19 93 LEU A CA 1
ATOM 734 C C . LEU A 1 93 ? 3.146 -4.415 -7.421 1.00 90.19 93 LEU A C 1
ATOM 736 O O . LEU A 1 93 ? 3.852 -3.455 -7.715 1.00 90.19 93 LEU A O 1
ATOM 740 N N . ALA A 1 94 ? 2.476 -5.109 -8.344 1.00 92.44 94 ALA A N 1
ATOM 741 C CA . ALA A 1 94 ? 2.573 -4.814 -9.774 1.00 92.44 94 ALA A CA 1
ATOM 742 C C . ALA A 1 94 ? 2.079 -3.400 -10.121 1.00 92.44 94 ALA A C 1
ATOM 744 O O . ALA A 1 94 ? 2.613 -2.747 -11.015 1.00 92.44 94 ALA A O 1
ATOM 745 N N . TYR A 1 95 ? 1.078 -2.904 -9.387 1.00 90.81 95 TYR A N 1
ATOM 746 C CA . TYR A 1 95 ? 0.579 -1.547 -9.562 1.00 90.81 95 TYR A CA 1
ATOM 747 C C . TYR A 1 95 ? 1.541 -0.499 -8.977 1.00 90.81 95 TYR A C 1
ATOM 749 O O . TYR A 1 95 ? 1.694 0.577 -9.554 1.00 90.81 95 TYR A O 1
ATOM 757 N N . CYS A 1 96 ? 2.227 -0.809 -7.870 1.00 89.94 96 CYS A N 1
ATOM 758 C CA . CYS A 1 96 ? 3.313 0.031 -7.357 1.00 89.94 96 CYS A CA 1
ATOM 759 C C . CYS A 1 96 ? 4.429 0.189 -8.389 1.00 89.94 96 CYS A C 1
ATOM 761 O O . CYS A 1 96 ? 4.788 1.318 -8.708 1.00 89.94 96 CYS A O 1
ATOM 763 N N . ASP A 1 97 ? 4.916 -0.919 -8.951 1.00 93.00 97 ASP A N 1
ATOM 764 C CA . ASP A 1 97 ? 5.971 -0.889 -9.969 1.00 93.00 97 ASP A CA 1
ATOM 765 C C . ASP A 1 97 ? 5.529 -0.109 -11.213 1.00 93.00 97 ASP A C 1
ATOM 767 O O . ASP A 1 97 ? 6.254 0.757 -11.699 1.00 93.00 97 ASP A O 1
ATOM 771 N N . ALA A 1 98 ? 4.307 -0.361 -11.699 1.00 92.69 98 ALA A N 1
ATOM 772 C CA . ALA A 1 98 ? 3.735 0.362 -12.831 1.00 92.69 98 ALA A CA 1
ATOM 773 C C . ALA A 1 98 ? 3.659 1.874 -12.575 1.00 92.69 98 ALA A C 1
ATOM 775 O O . ALA A 1 98 ? 3.926 2.670 -13.479 1.00 92.69 98 ALA A O 1
ATOM 776 N N . LYS A 1 99 ? 3.313 2.285 -11.348 1.00 90.75 99 LYS A N 1
ATOM 777 C CA . LYS A 1 99 ? 3.290 3.698 -10.975 1.00 90.75 99 LYS A CA 1
ATOM 778 C C . LYS A 1 99 ? 4.691 4.301 -10.917 1.00 90.75 99 LYS A C 1
ATOM 780 O O . LYS A 1 99 ? 4.867 5.380 -11.468 1.00 90.75 99 LYS A O 1
ATOM 785 N N . GLU A 1 100 ? 5.654 3.654 -10.266 1.00 92.38 100 GLU A N 1
ATOM 786 C CA . GLU A 1 100 ? 7.018 4.192 -10.158 1.00 92.38 100 GLU A CA 1
ATOM 787 C C . GLU A 1 100 ? 7.676 4.292 -11.545 1.00 92.38 100 GLU A C 1
ATOM 789 O O . GLU A 1 100 ? 8.242 5.331 -11.871 1.00 92.38 100 GLU A O 1
ATOM 794 N N . ILE A 1 101 ? 7.471 3.306 -12.433 1.00 93.19 101 ILE A N 1
ATOM 795 C CA . ILE A 1 101 ? 7.896 3.412 -13.841 1.00 93.19 101 ILE A CA 1
ATOM 796 C C . ILE A 1 101 ? 7.200 4.574 -14.551 1.00 93.19 101 ILE A C 1
ATOM 798 O O . ILE A 1 101 ? 7.855 5.333 -15.263 1.00 93.19 101 ILE A O 1
ATOM 802 N N . LYS A 1 102 ? 5.881 4.735 -14.378 1.00 92.06 102 LYS A N 1
ATOM 803 C CA . LYS A 1 102 ? 5.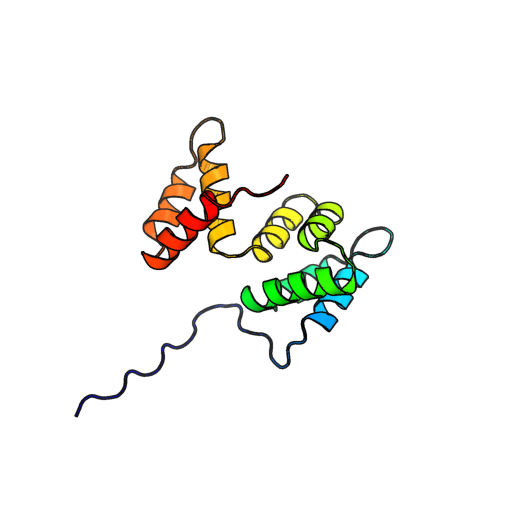147 5.851 -14.986 1.00 92.06 102 LYS A CA 1
ATOM 804 C C . LYS A 1 102 ? 5.703 7.191 -14.508 1.00 92.06 102 LYS A C 1
ATOM 806 O O . LYS A 1 102 ? 5.944 8.068 -15.335 1.00 92.06 102 LYS A O 1
ATOM 811 N N . ASP A 1 103 ? 5.899 7.354 -13.206 1.00 90.62 103 ASP A N 1
ATOM 812 C CA . ASP A 1 103 ? 6.418 8.586 -12.618 1.00 90.62 103 ASP A CA 1
ATOM 813 C C . ASP A 1 103 ? 7.858 8.859 -13.112 1.00 90.62 103 ASP A C 1
ATOM 815 O O . ASP A 1 103 ? 8.168 9.999 -13.457 1.00 90.62 103 ASP A O 1
ATOM 819 N N . ALA A 1 104 ? 8.688 7.819 -13.266 1.00 93.50 104 ALA A N 1
ATOM 820 C CA . ALA A 1 104 ? 10.057 7.909 -13.784 1.00 93.50 104 ALA A CA 1
ATOM 821 C C . ALA A 1 104 ? 10.156 8.406 -15.239 1.00 93.50 104 ALA A C 1
ATOM 823 O O . ALA A 1 104 ? 11.172 8.998 -15.603 1.00 93.50 104 ALA A O 1
ATOM 824 N N . ILE A 1 105 ? 9.128 8.184 -16.071 1.00 94.06 105 ILE A N 1
ATOM 825 C CA . ILE A 1 105 ? 9.121 8.570 -17.499 1.00 94.06 105 ILE A CA 1
ATOM 826 C C . ILE A 1 105 ? 8.203 9.756 -17.831 1.00 94.06 105 ILE A C 1
ATOM 828 O O . ILE A 1 105 ? 8.217 10.234 -18.961 1.00 94.06 105 ILE A O 1
ATOM 832 N N . SER A 1 106 ? 7.370 10.215 -16.890 1.00 90.00 106 SER A N 1
ATOM 833 C CA . SER A 1 106 ? 6.369 11.269 -17.150 1.00 90.00 106 SER A CA 1
ATOM 834 C C . SER A 1 106 ? 6.870 12.693 -16.864 1.00 90.00 106 SER A C 1
ATOM 836 O O . SER A 1 106 ? 6.143 13.653 -17.117 1.00 90.00 106 SER A O 1
ATOM 838 N N . GLY A 1 107 ? 8.064 12.844 -16.283 1.00 84.25 107 GLY A N 1
ATOM 839 C CA . GLY A 1 107 ? 8.637 14.131 -15.882 1.00 84.25 107 GLY A CA 1
ATOM 840 C C . GLY A 1 107 ? 9.513 14.799 -16.947 1.00 84.25 107 GLY A C 1
ATOM 841 O O . GLY A 1 107 ? 9.652 14.323 -18.070 1.00 84.25 107 GLY A O 1
ATOM 842 N N . ILE A 1 108 ? 10.140 15.920 -16.575 1.00 86.44 108 ILE A N 1
ATOM 843 C CA . ILE A 1 108 ? 11.222 16.511 -17.373 1.00 86.44 108 ILE A CA 1
ATOM 844 C C . ILE A 1 108 ? 12.464 15.639 -17.177 1.00 86.44 108 ILE A C 1
ATOM 846 O O . ILE A 1 108 ? 13.026 15.598 -16.083 1.00 86.44 108 ILE A O 1
ATOM 850 N N . GLY A 1 109 ? 12.882 14.960 -18.242 1.00 90.44 109 GLY A N 1
ATOM 851 C CA . GLY A 1 109 ? 13.952 13.968 -18.191 1.00 90.44 109 GLY A CA 1
ATOM 852 C C . GLY A 1 109 ? 13.416 12.569 -17.900 1.00 90.44 109 GLY A C 1
ATOM 853 O O . GLY A 1 109 ? 12.259 12.254 -18.170 1.00 90.44 109 GLY A O 1
ATOM 854 N N . THR A 1 110 ? 14.274 11.700 -17.389 1.00 95.38 110 THR A N 1
ATOM 855 C CA . THR A 1 110 ? 13.933 10.316 -17.061 1.00 95.38 110 THR A CA 1
ATOM 856 C C . THR A 1 110 ? 14.661 9.944 -15.780 1.00 95.38 110 THR A C 1
ATOM 858 O O . THR A 1 110 ? 15.795 10.361 -15.586 1.00 95.38 110 THR A O 1
ATOM 861 N N . ASP A 1 111 ? 14.015 9.202 -14.883 1.00 94.62 111 ASP A N 1
ATOM 862 C CA . ASP A 1 111 ? 14.691 8.632 -13.715 1.00 94.62 111 ASP A CA 1
ATOM 863 C C . ASP A 1 111 ? 15.247 7.250 -14.073 1.00 94.62 111 ASP A C 1
ATOM 865 O O . ASP A 1 111 ? 14.612 6.213 -13.857 1.00 94.62 111 ASP A O 1
ATOM 869 N N . GLU A 1 112 ? 16.445 7.221 -14.662 1.00 94.75 112 GLU A N 1
ATOM 870 C CA . GLU A 1 112 ? 17.058 5.966 -15.098 1.00 94.75 112 GLU A CA 1
ATOM 871 C C . GLU A 1 112 ? 17.406 5.052 -13.920 1.00 94.75 112 GLU A C 1
ATOM 873 O O . GLU A 1 112 ? 17.442 3.832 -14.080 1.00 94.75 112 GLU A O 1
ATOM 878 N N . LYS A 1 113 ? 17.633 5.611 -12.723 1.00 96.38 113 LYS A N 1
ATOM 879 C CA . LYS A 1 113 ? 17.942 4.815 -11.529 1.00 96.38 113 LYS A CA 1
ATOM 880 C C . LYS A 1 113 ? 16.731 3.990 -11.108 1.00 96.38 113 LYS A C 1
ATOM 882 O O . LYS A 1 113 ? 16.885 2.792 -10.882 1.00 96.38 113 LYS A O 1
ATOM 887 N N . CYS A 1 114 ? 15.546 4.602 -11.074 1.00 94.25 114 CYS A N 1
ATOM 888 C CA . CYS A 1 114 ? 14.291 3.902 -10.801 1.00 94.25 114 CYS A CA 1
ATOM 889 C C . CYS A 1 114 ? 14.030 2.791 -11.834 1.00 94.25 114 CYS A C 1
ATOM 891 O O . CYS A 1 114 ? 13.731 1.650 -11.470 1.00 94.25 114 CYS A O 1
ATOM 893 N N . LEU A 1 115 ? 14.219 3.093 -13.125 1.00 95.19 115 LEU A N 1
ATOM 894 C CA . LEU A 1 115 ? 14.027 2.116 -14.199 1.00 95.19 115 LEU A CA 1
ATOM 895 C C . LEU A 1 115 ? 14.975 0.919 -14.072 1.00 95.19 115 LEU A C 1
ATOM 897 O O . LEU A 1 115 ? 14.524 -0.224 -14.156 1.00 95.19 115 LEU A O 1
ATOM 901 N N . ILE A 1 116 ? 16.271 1.163 -13.851 1.00 96.38 116 ILE A N 1
ATOM 902 C CA . ILE A 1 116 ? 17.267 0.097 -13.684 1.00 96.38 116 ILE A CA 1
ATOM 903 C C . ILE A 1 116 ? 16.935 -0.749 -12.453 1.00 96.38 116 ILE A C 1
ATOM 905 O O . ILE A 1 116 ? 16.968 -1.973 -12.542 1.00 96.38 116 ILE A O 1
ATOM 909 N N . GLU A 1 117 ? 16.581 -0.128 -11.326 1.00 95.50 117 GLU A N 1
ATOM 910 C CA . GLU A 1 117 ? 16.243 -0.847 -10.095 1.00 95.50 117 GLU A CA 1
ATOM 911 C C . GLU A 1 117 ? 15.079 -1.824 -10.304 1.00 95.50 117 GLU A C 1
ATOM 913 O O . GLU A 1 117 ? 15.184 -3.001 -9.948 1.00 95.50 117 GLU A O 1
ATOM 918 N N . ILE A 1 118 ? 13.981 -1.366 -10.910 1.00 94.88 118 ILE A N 1
ATOM 919 C CA . ILE A 1 118 ? 12.800 -2.205 -11.129 1.00 94.88 118 ILE A CA 1
ATOM 920 C C . ILE A 1 118 ? 13.102 -3.268 -12.191 1.00 94.88 118 ILE A C 1
ATOM 922 O O . ILE A 1 118 ? 12.948 -4.462 -11.933 1.00 94.88 118 ILE A O 1
ATOM 926 N N . LEU A 1 119 ? 13.584 -2.874 -13.370 1.00 94.44 119 LEU A N 1
ATOM 927 C CA . LEU A 1 119 ? 13.742 -3.801 -14.495 1.00 94.44 119 LEU A CA 1
ATOM 928 C C . LEU A 1 119 ? 14.842 -4.845 -14.269 1.00 94.44 119 LEU A C 1
ATOM 930 O O . LEU A 1 119 ? 14.712 -5.965 -14.757 1.00 94.44 119 LEU A O 1
ATOM 934 N N . ALA A 1 120 ? 15.900 -4.520 -13.519 1.00 96.31 120 ALA A N 1
ATOM 935 C CA . ALA A 1 120 ? 16.989 -5.460 -13.250 1.00 96.31 120 ALA A CA 1
ATOM 936 C C . ALA A 1 120 ? 16.714 -6.413 -12.071 1.00 96.31 120 ALA A C 1
ATOM 938 O O . ALA A 1 120 ? 17.439 -7.395 -11.915 1.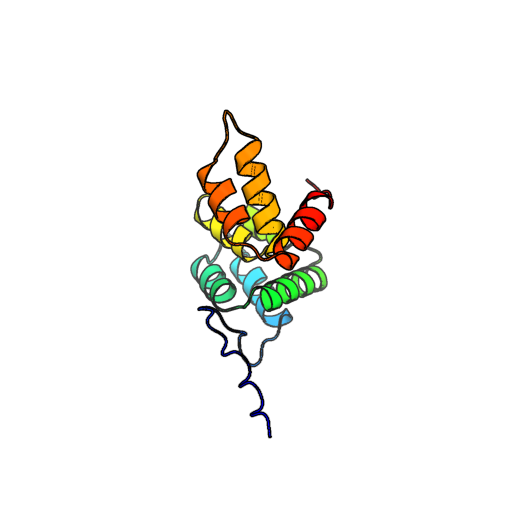00 96.31 120 ALA A O 1
ATOM 939 N N . SER A 1 121 ? 15.708 -6.140 -11.229 1.00 94.94 121 SER A N 1
ATOM 940 C CA . SER A 1 121 ? 15.433 -6.935 -10.017 1.00 94.94 121 SER A CA 1
ATOM 941 C C . SER A 1 121 ? 14.176 -7.804 -10.088 1.00 94.94 121 SER A C 1
ATOM 943 O O . SER A 1 121 ? 14.050 -8.749 -9.306 1.00 94.94 121 SER A O 1
ATOM 945 N N . ARG A 1 122 ? 13.230 -7.505 -10.986 1.00 95.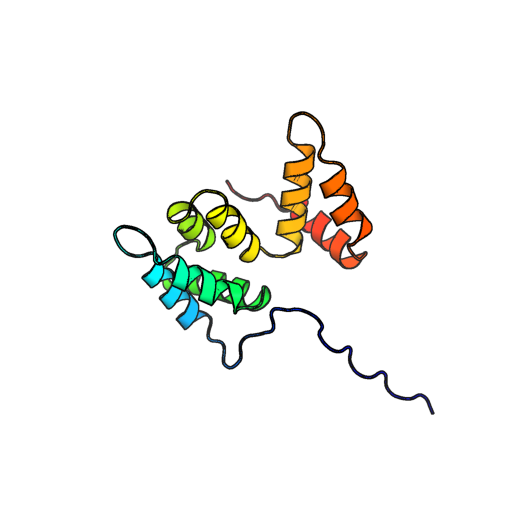94 122 ARG A N 1
ATOM 946 C CA . ARG A 1 122 ? 11.976 -8.259 -11.113 1.00 95.94 122 ARG A CA 1
ATOM 947 C C . ARG A 1 122 ? 12.162 -9.559 -11.894 1.00 95.94 122 ARG A C 1
ATOM 949 O O . ARG A 1 122 ? 12.905 -9.630 -12.867 1.00 95.94 122 ARG A O 1
ATOM 956 N N . THR A 1 123 ? 11.450 -10.601 -11.476 1.00 97.06 123 THR A N 1
ATOM 957 C CA . THR A 1 123 ? 11.371 -11.867 -12.218 1.00 97.06 123 THR A CA 1
ATOM 958 C C . THR A 1 123 ? 10.507 -11.717 -13.472 1.00 97.06 123 THR A C 1
ATOM 960 O O . THR A 1 123 ? 9.702 -10.792 -13.570 1.00 97.06 123 THR A O 1
ATOM 963 N N . ASN A 1 124 ? 10.593 -12.666 -14.413 1.00 96.19 124 ASN A N 1
ATOM 964 C CA . ASN A 1 124 ? 9.745 -12.666 -15.616 1.00 96.19 124 ASN A CA 1
ATOM 965 C C . ASN A 1 124 ? 8.246 -12.589 -15.282 1.00 96.19 124 ASN A C 1
ATOM 967 O O . ASN A 1 124 ? 7.499 -11.867 -15.936 1.00 96.19 124 ASN A O 1
ATOM 971 N N . GLU A 1 125 ? 7.811 -13.307 -14.244 1.00 95.81 125 GLU A N 1
ATOM 972 C CA . GLU A 1 125 ? 6.424 -13.258 -13.782 1.00 95.81 125 GLU A CA 1
ATOM 973 C C . GLU A 1 125 ? 6.049 -11.858 -13.280 1.00 95.81 125 GLU A C 1
ATOM 975 O O . GLU A 1 125 ? 5.023 -11.314 -13.684 1.00 95.81 125 GLU A O 1
ATOM 980 N N . GLN A 1 126 ? 6.902 -11.243 -12.459 1.00 95.62 126 GLN A N 1
ATOM 981 C CA . GLN A 1 126 ? 6.676 -9.888 -11.957 1.00 95.62 126 GLN A CA 1
ATOM 982 C C . GLN A 1 126 ? 6.670 -8.849 -13.088 1.00 95.62 126 GLN A C 1
ATOM 984 O O . GLN A 1 126 ? 5.840 -7.945 -13.069 1.00 95.62 126 GLN A O 1
ATOM 989 N N . ILE A 1 127 ? 7.528 -8.996 -14.105 1.00 94.88 127 ILE A N 1
ATOM 990 C CA . ILE A 1 127 ? 7.524 -8.137 -15.299 1.00 94.88 127 ILE A CA 1
ATOM 991 C C . ILE A 1 127 ? 6.216 -8.289 -16.084 1.00 94.88 127 ILE A C 1
ATOM 993 O O . ILE A 1 127 ? 5.618 -7.288 -16.472 1.00 94.88 127 ILE A O 1
ATOM 997 N N . HIS A 1 128 ? 5.720 -9.512 -16.289 1.00 94.50 128 HIS A N 1
ATOM 998 C CA . HIS A 1 128 ? 4.429 -9.716 -16.953 1.00 94.50 128 HIS A CA 1
ATOM 999 C C . HIS A 1 128 ? 3.272 -9.090 -16.163 1.00 94.50 128 HIS A C 1
ATOM 1001 O O . HIS A 1 128 ? 2.406 -8.442 -16.751 1.00 94.50 128 HIS A O 1
ATOM 1007 N N . GLN A 1 129 ? 3.271 -9.236 -14.835 1.00 94.19 129 GLN A N 1
ATOM 1008 C CA . GLN A 1 129 ? 2.269 -8.613 -13.968 1.00 94.19 129 GLN A CA 1
ATOM 1009 C C . GLN A 1 129 ? 2.346 -7.081 -14.019 1.00 94.19 129 GLN A C 1
ATOM 1011 O O . GLN A 1 129 ? 1.311 -6.420 -14.084 1.00 94.19 129 GLN A O 1
ATOM 1016 N N . LEU A 1 130 ? 3.555 -6.516 -14.039 1.00 92.62 130 LEU A N 1
ATOM 1017 C CA . LEU A 1 130 ? 3.792 -5.082 -14.203 1.00 92.62 130 LEU A CA 1
ATOM 1018 C C . LEU A 1 130 ? 3.204 -4.580 -15.527 1.00 92.62 130 LEU A C 1
ATOM 1020 O O . LEU A 1 130 ? 2.437 -3.619 -15.527 1.00 92.62 130 LEU A O 1
ATOM 1024 N N . VAL A 1 131 ? 3.508 -5.241 -16.648 1.00 91.75 131 VAL A N 1
ATOM 1025 C CA . VAL A 1 131 ? 2.976 -4.862 -17.970 1.00 91.75 131 VAL A CA 1
ATOM 1026 C C . VAL A 1 131 ? 1.447 -4.963 -18.002 1.00 91.75 131 VAL A C 1
ATOM 1028 O O . VAL A 1 131 ? 0.775 -4.082 -18.530 1.00 91.75 131 VAL A O 1
ATOM 1031 N N . ALA A 1 132 ? 0.860 -5.988 -17.384 1.00 91.56 132 ALA A N 1
ATOM 1032 C CA . ALA A 1 132 ? -0.595 -6.084 -17.268 1.00 91.56 132 ALA A CA 1
ATOM 1033 C C . ALA A 1 132 ? -1.192 -4.929 -16.435 1.00 91.56 132 ALA A C 1
ATOM 1035 O O . ALA A 1 132 ? -2.246 -4.377 -16.773 1.00 91.56 132 ALA A O 1
ATOM 1036 N N . ALA A 1 133 ? -0.505 -4.525 -15.363 1.00 89.12 133 ALA A N 1
ATOM 1037 C CA . ALA A 1 133 ? -0.924 -3.422 -14.507 1.00 89.12 133 ALA A CA 1
ATOM 1038 C C . ALA A 1 133 ? -0.852 -2.052 -15.209 1.00 89.12 133 ALA A C 1
ATOM 1040 O O . ALA A 1 133 ? -1.698 -1.204 -14.930 1.00 89.12 133 ALA A O 1
ATOM 1041 N N . THR A 1 134 ? 0.080 -1.826 -16.146 1.00 78.81 134 THR A N 1
ATOM 1042 C CA . THR A 1 134 ? 0.138 -0.571 -16.928 1.00 78.81 134 THR A CA 1
ATOM 1043 C C . THR A 1 134 ? -0.983 -0.468 -17.967 1.00 78.81 134 THR A C 1
ATOM 1045 O O . THR A 1 134 ? -1.470 0.633 -18.229 1.00 78.81 134 THR A O 1
ATOM 1048 N N . CYS A 1 135 ? -1.438 -1.594 -18.532 1.00 69.00 135 CYS A N 1
ATOM 1049 C CA . CYS A 1 135 ? -2.566 -1.637 -19.472 1.00 69.00 135 CYS A CA 1
ATOM 1050 C C . CYS A 1 135 ? -3.929 -1.416 -18.798 1.00 69.00 135 CYS A C 1
ATOM 1052 O O . CYS A 1 135 ? -4.890 -0.990 -19.446 1.00 69.00 135 CYS A O 1
ATOM 1054 N N . THR A 1 136 ? -4.027 -1.687 -17.498 1.00 68.69 136 THR A N 1
ATOM 1055 C CA . THR A 1 136 ? -5.255 -1.478 -16.735 1.00 68.69 136 THR A CA 1
ATOM 1056 C C . THR A 1 136 ? -5.373 0.013 -16.412 1.00 68.69 136 THR A C 1
ATOM 1058 O O . THR A 1 136 ? -4.715 0.510 -15.500 1.00 68.69 136 THR A O 1
ATOM 1061 N N . ARG A 1 137 ? -6.180 0.761 -17.186 1.00 52.38 137 ARG A N 1
ATOM 1062 C CA . ARG A 1 137 ? -6.463 2.187 -16.924 1.00 52.38 137 ARG A CA 1
ATOM 1063 C C . ARG A 1 137 ? -6.858 2.360 -15.458 1.00 52.38 137 ARG A C 1
ATOM 1065 O O . ARG A 1 137 ? -7.887 1.829 -15.049 1.00 52.38 137 ARG A O 1
ATOM 1072 N N . GLN A 1 138 ? -6.099 3.136 -14.688 1.00 52.75 138 GLN A N 1
ATOM 1073 C CA . GLN A 1 138 ? -6.611 3.609 -13.408 1.00 52.75 138 GLN A CA 1
ATOM 1074 C C . GLN A 1 138 ? -7.449 4.866 -13.596 1.00 52.75 138 GLN A C 1
ATOM 1076 O O . GLN A 1 138 ? -7.013 5.833 -14.225 1.00 52.75 138 GLN A O 1
ATOM 1081 N N . GLY A 1 139 ? -8.663 4.784 -13.047 1.00 43.94 139 GLY A N 1
ATOM 1082 C CA . GLY A 1 139 ? -9.564 5.899 -12.823 1.00 43.94 139 GLY A CA 1
ATOM 1083 C C . GLY A 1 139 ? -8.882 6.994 -12.012 1.00 43.94 139 GLY A C 1
ATOM 1084 O O . GLY A 1 139 ? -8.073 6.725 -11.122 1.00 43.94 139 GLY A O 1
ATOM 1085 N N . SER A 1 140 ? -9.182 8.216 -12.438 1.00 32.50 140 SER A N 1
ATOM 1086 C CA . SER A 1 140 ? -8.833 9.484 -11.800 1.00 32.50 140 SER A CA 1
ATOM 1087 C C . SER A 1 140 ? -9.635 9.696 -10.525 1.00 32.50 140 SER A C 1
ATOM 1089 O O . SER A 1 140 ? -10.795 9.227 -10.497 1.00 32.50 140 SER A O 1
#

Solvent-accessible surface area (backbone atoms only — not comparable to full-atom values): 8218 Å² total; per-residue (Å²): 135,85,79,80,78,75,76,83,77,87,81,67,94,60,50,78,50,79,94,72,52,37,56,62,53,24,51,50,49,53,54,33,59,55,72,95,62,52,46,61,66,61,50,49,55,54,57,67,52,40,24,63,69,55,40,47,46,20,43,52,32,29,28,70,77,67,73,44,58,55,66,58,53,47,54,71,70,35,63,68,72,61,25,56,51,55,56,52,60,58,42,57,69,36,49,43,52,32,47,55,50,47,59,30,62,71,52,96,66,65,44,61,66,61,47,49,56,52,68,74,67,53,51,74,66,52,48,53,44,20,56,54,38,62,71,51,80,76,83,130

pLDDT: mean 90.34, std 13.69, range [32.5, 98.69]

Sequence (140 aa):
MAKPAQGAKYRGSIRDFPDFDPSQDAEALYTAMKGFGSDKEAILELITSRSNRQRQEVCQSYKSLYGKDLIADLKYELTGKFERLIVGLMRPLAYCDAKEIKDAISGIGTDEKCLIEILASRTNEQIHQLVAATCTRQGS

Foldseek 3Di:
DDDPDDPDDDDDPADADPPDDLLVLLVQLVVQLDDDAGVLVSLCVSLRNHALVSLQSNQVNNCVPPVDGSLVSLCVRDDDPSNVVSSLSSDDPLLSLLVLCCVQPVDDHGDVVSVCVSVVPDDPVSVVSNVVNNPPDDDD

Mean predicted aligned error: 6.07 Å

Secondary structure (DSSP, 8-state):
-PPPPPPPPP--SS-PPTT--HHHHHHHHHHHTSSSS--HHHHHHHHHHS-HHHHHHHHHHHHHHHSS-HHHHHHHH--HHHHHHHHHHHS-HHHHHHHHHHHHHHSSS--HHHHHHHHHHS-HHHHHHHHHHHHSPPP-

Nearest PDB structures (foldseek):
  1avc-assembly1_A  TM=9.935E-01  e=1.986E-14  Bos taurus
  6tu2-assembly1_A  TM=9.837E-01  e=1.453E-10  Rattus norvegicus
  2zoc-assembly2_B  TM=9.624E-01  e=1.098E-09  Homo sapiens
  1aei-assembly1_B  TM=9.792E-01  e=4.086E-09  Hydra vulgaris
  7pc8-assembly2_B  TM=9.173E-01  e=1.683E-08  Homo sapiens

InterPro domains:
  IPR00146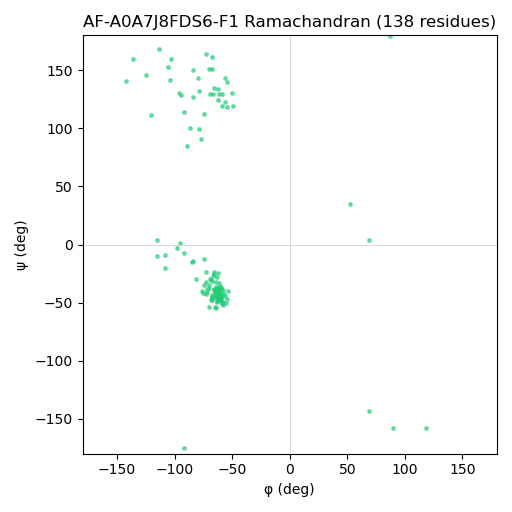4 Annexin [PR00196] (34-56)
  IPR001464 Annexin [PR00196] (74-90)
  IPR001464 Annexin [PR00196] (101-122)
  IPR002393 Annexin A6 [PR00202] (3-13)
  IPR002393 Annexin A6 [PR00202] (58-68)
  IPR002393 Annexin A6 [PR00202] (124-137)
  IPR018252 Annexin repeat, conserved site [PS00223] (37-89)
  IPR018502 Annexin repeat [PF00191] (24-89)
  IPR018502 Annexin repeat [PF00191] (97-131)
  IPR018502 Annexin repeat [PS51897] (20-91)
  IPR018502 Annexin repeat [PS51897] (92-140)
  IPR018502 Annexin repeat [SM00335] (37-89)
  IPR037104 Annexin superfamily [G3DSA:1.10.220.10] (11-90)
  IPR037104 Annexin superfamily [G3DSA:1.10.220.10] (93-133)
  IPR037104 Annexin superfamily [SSF47874] (5-133)

Organism: Rousettus aegyptiacus (NCBI:txid9407)

Radius of gyration: 17.62 Å; Cα contacts (8 Å, |Δi|>4): 112; chains: 1; bounding box: 37×58×34 Å